Protein AF-A0A934LDP1-F1 (afdb_monomer)

Sequence (160 aa):
MWSWIKRIFLLALCLTLLAAAVLAWRAFSPVALRSDPADFSIKPGSSLRSATRQMVESGVELNVWQFNLLGRLLGKAGAIKAGSYEVGRGITPLALLNKLTAGEVTLTEVVLIEGWSFRQMRAVLNVEPGLMHDSAALSDAEIMASLGAAGRSPEGLFFP

Secondary structure (DSSP, 8-state):
-HHHHHHHHHHHHHHHHHHHHHHHHHHHSPPEESSSSEEEEE-TT--HHHHHHHHHHTTEE--HHHHHHHHHHTT-TT-PPPEEEEE-TT--HHHHHHHHHHT-PPPPP-PPPTT--HHHHHHHHTT-TTS--TTTTS-HHHHHHHTT-TTS-STT-S--

Mean predicted aligned error: 7.74 Å

Solvent-accessible surface area (backbone atoms only — not comparable to full-atom values): 9297 Å² total; per-residue (Å²): 114,69,70,57,54,52,50,53,51,51,51,51,52,50,52,51,52,51,52,51,51,53,53,52,51,55,37,69,35,59,45,54,58,75,45,79,64,31,60,36,62,32,59,80,91,52,47,46,58,53,36,43,46,43,32,39,75,52,33,40,63,64,58,50,67,62,54,39,48,52,28,51,79,68,71,43,42,83,49,57,50,57,44,38,35,71,44,54,82,68,43,20,54,52,58,48,51,47,40,36,45,72,52,68,51,55,83,75,88,79,89,58,61,82,89,61,51,55,68,56,52,50,54,54,58,67,68,42,85,86,53,83,65,82,62,69,87,51,51,72,64,56,49,28,41,74,73,75,42,58,93,54,76,66,66,91,73,69,86,96

pLDDT: mean 89.93, std 4.61, range [61.22, 95.06]

Nearest PDB structures (foldseek):
  4iiw-assembly1_A-5  TM=5.963E-01  e=8.238E-05  Listeria monocytogenes EGD-e
  4iiw-assembly1_B  TM=6.249E-01  e=2.035E-04  Listeria monocytogenes EGD-e
  8yoa-assembly1_A  TM=6.777E-01  e=3.015E-01  Mycobacteroides abscessus

Radius of gyration: 23.22 Å; Cα contacts (8 Å, |Δi|>4): 180; chains: 1; bounding box: 72×27×64 Å

Foldseek 3Di:
DVVVVVVVVVVVVVVVVVVVVVLVCQQQFKWDFPDFWQKFWFDPPDFQLRRVVRSVVSGGRDDSVSLCVVCVVVVLRPQFDTAMDIHGTNQGSNNVSVCRNVVVHDDDDQDDDPPDFPVVSLVSQCVDPRDDVPCVPPDQQRVCVVVVNHPDDPGPVDDD

Structure (mmCIF, N/CA/C/O backbone):
data_AF-A0A934LDP1-F1
#
_entry.id   AF-A0A934LDP1-F1
#
loop_
_atom_site.group_PDB
_atom_site.id
_atom_site.type_symbol
_atom_site.label_atom_id
_atom_site.label_alt_id
_atom_site.label_comp_id
_atom_site.label_asym_id
_atom_site.label_entity_id
_atom_site.label_seq_id
_atom_site.pdbx_PDB_ins_code
_atom_site.Cartn_x
_atom_site.Cartn_y
_atom_site.Cartn_z
_atom_site.occupancy
_atom_site.B_iso_or_equiv
_atom_site.auth_seq_id
_atom_site.auth_comp_id
_atom_site.auth_asym_id
_atom_site.auth_atom_id
_atom_site.pdbx_PDB_model_num
ATOM 1 N N . MET A 1 1 ? 45.090 3.503 -31.015 1.00 61.22 1 MET A N 1
ATOM 2 C CA . MET A 1 1 ? 44.579 3.746 -29.644 1.00 61.22 1 MET A CA 1
ATOM 3 C C . MET A 1 1 ? 43.170 4.357 -29.631 1.00 61.22 1 MET A C 1
ATOM 5 O O . MET A 1 1 ? 42.286 3.790 -29.005 1.00 61.22 1 MET A O 1
ATOM 9 N N . TRP A 1 2 ? 42.897 5.428 -30.391 1.00 70.19 2 TRP A N 1
ATOM 10 C CA . TRP A 1 2 ? 41.574 6.091 -30.437 1.00 70.19 2 TRP A CA 1
ATOM 11 C C . TRP A 1 2 ? 40.411 5.202 -30.937 1.00 70.19 2 TRP A C 1
ATOM 13 O O . TRP A 1 2 ? 39.296 5.270 -30.424 1.00 70.19 2 TRP A O 1
ATOM 23 N N . SER A 1 3 ? 40.649 4.327 -31.920 1.00 80.25 3 SER A N 1
ATOM 24 C CA . SER A 1 3 ? 39.626 3.409 -32.452 1.00 80.25 3 SER A CA 1
ATOM 25 C C . SER A 1 3 ? 39.164 2.355 -31.439 1.00 80.25 3 SER A C 1
ATOM 27 O O . SER A 1 3 ? 38.017 1.923 -31.496 1.00 80.25 3 SER A O 1
ATOM 29 N N . TRP A 1 4 ? 40.021 1.971 -30.491 1.00 81.94 4 TRP A N 1
ATOM 30 C CA . TRP A 1 4 ? 39.686 1.019 -29.429 1.00 81.94 4 TRP A CA 1
ATOM 31 C C . TRP A 1 4 ? 38.832 1.671 -28.343 1.00 81.94 4 TRP A C 1
ATOM 33 O O . TRP A 1 4 ? 37.836 1.088 -27.930 1.00 81.94 4 TRP A O 1
ATOM 43 N N . ILE A 1 5 ? 39.140 2.917 -27.971 1.00 89.56 5 ILE A N 1
ATOM 44 C CA . ILE A 1 5 ? 38.318 3.705 -27.040 1.00 89.56 5 ILE A CA 1
ATOM 45 C C . ILE A 1 5 ? 36.917 3.932 -27.623 1.00 89.56 5 ILE A C 1
ATOM 47 O O . ILE A 1 5 ? 35.929 3.701 -26.934 1.00 89.56 5 ILE A O 1
ATOM 51 N N . LYS A 1 6 ? 36.808 4.285 -28.915 1.00 88.75 6 LYS A N 1
ATOM 52 C CA . LYS A 1 6 ? 35.508 4.402 -29.606 1.00 88.75 6 LYS A CA 1
ATOM 53 C C . LYS A 1 6 ? 34.713 3.093 -29.575 1.00 88.75 6 LYS A C 1
ATOM 55 O O . LYS A 1 6 ? 33.514 3.128 -29.334 1.00 88.75 6 LYS A O 1
ATOM 60 N N . ARG A 1 7 ? 35.365 1.947 -29.805 1.00 90.81 7 ARG A N 1
ATOM 61 C CA . ARG A 1 7 ? 34.716 0.624 -29.764 1.00 90.81 7 ARG A CA 1
ATOM 62 C C . ARG A 1 7 ? 34.239 0.263 -28.358 1.00 90.81 7 ARG A C 1
ATOM 64 O O . ARG A 1 7 ? 33.112 -0.188 -28.223 1.00 90.81 7 ARG A O 1
ATOM 71 N N . ILE A 1 8 ? 35.050 0.507 -27.327 1.00 92.62 8 ILE A N 1
ATOM 72 C CA . ILE A 1 8 ? 34.664 0.278 -25.924 1.00 92.62 8 ILE A CA 1
ATOM 73 C C . ILE A 1 8 ? 33.488 1.181 -25.540 1.00 92.62 8 ILE A C 1
ATOM 75 O O . ILE A 1 8 ? 32.524 0.709 -24.946 1.00 92.62 8 ILE A O 1
ATOM 79 N N . PHE A 1 9 ? 33.527 2.455 -25.931 1.00 93.19 9 PHE A N 1
ATOM 80 C CA . PHE A 1 9 ? 32.438 3.393 -25.675 1.00 93.19 9 PHE A CA 1
ATOM 81 C C . PHE A 1 9 ? 31.139 2.981 -26.385 1.00 93.19 9 PHE A C 1
ATOM 83 O O . PHE A 1 9 ? 30.079 2.967 -25.767 1.00 93.19 9 PHE A O 1
ATOM 90 N N . LEU A 1 10 ? 31.219 2.584 -27.660 1.00 92.88 10 LEU A N 1
ATOM 91 C CA . LEU A 1 10 ? 30.070 2.078 -28.418 1.00 92.88 10 LEU A CA 1
ATOM 92 C C . LEU A 1 10 ? 29.502 0.790 -27.812 1.00 92.88 10 LEU A C 1
ATOM 94 O O . LEU A 1 10 ? 28.286 0.651 -27.729 1.00 92.88 10 LEU A O 1
ATOM 98 N N . LEU A 1 11 ? 30.356 -0.131 -27.356 1.00 93.31 11 LEU A N 1
ATOM 99 C CA . LEU A 1 11 ? 29.921 -1.348 -26.670 1.00 93.31 11 LEU A CA 1
ATOM 100 C C . LEU A 1 11 ? 29.225 -1.028 -25.346 1.00 93.31 11 LEU A C 1
ATOM 102 O O . LEU A 1 11 ? 28.159 -1.578 -25.088 1.00 93.31 11 LEU A O 1
ATOM 106 N N . ALA A 1 12 ? 29.780 -0.115 -24.544 1.00 92.00 12 ALA A N 1
ATOM 107 C CA . ALA A 1 12 ? 29.169 0.325 -23.294 1.00 92.00 12 ALA A CA 1
ATOM 108 C C . ALA A 1 12 ? 27.802 0.983 -23.534 1.00 92.00 12 ALA A C 1
ATOM 110 O O . ALA A 1 12 ? 26.838 0.641 -22.856 1.00 92.00 12 ALA A O 1
ATOM 111 N N . LEU A 1 13 ? 27.695 1.860 -24.538 1.00 93.44 13 LEU A N 1
ATOM 112 C CA . LEU A 1 13 ? 26.433 2.491 -24.928 1.00 93.44 13 LEU A CA 1
ATOM 113 C C . LEU A 1 13 ? 25.403 1.465 -25.423 1.00 93.44 13 LEU A C 1
ATOM 115 O O . LEU A 1 13 ? 24.224 1.549 -25.095 1.00 93.44 13 LEU A O 1
ATOM 119 N N . CYS A 1 14 ? 25.838 0.475 -26.202 1.00 93.44 14 CYS A N 1
ATOM 120 C CA . CYS A 1 14 ? 24.953 -0.585 -26.669 1.00 93.44 14 CYS A CA 1
ATOM 121 C C . CYS A 1 14 ? 24.432 -1.417 -25.486 1.00 93.44 14 CYS A C 1
ATOM 123 O O . CYS A 1 14 ? 23.236 -1.672 -25.393 1.00 93.44 14 CYS A O 1
ATOM 125 N N . LEU A 1 15 ? 25.303 -1.753 -24.526 1.00 92.25 15 LEU A N 1
ATOM 126 C CA . LEU A 1 15 ? 24.940 -2.468 -23.299 1.00 92.25 15 LEU A CA 1
ATOM 127 C C . LEU A 1 15 ? 23.942 -1.692 -22.433 1.00 92.25 15 LEU A C 1
ATOM 129 O O . LEU A 1 15 ? 22.996 -2.290 -21.920 1.00 92.25 15 LEU A O 1
ATOM 133 N N . THR A 1 16 ? 24.115 -0.376 -22.280 1.00 89.88 16 THR A N 1
ATOM 134 C CA . THR A 1 16 ? 23.179 0.449 -21.502 1.00 89.88 16 THR A CA 1
ATOM 135 C C . THR A 1 16 ? 21.819 0.560 -22.181 1.00 89.88 16 THR A C 1
ATOM 137 O O . THR A 1 16 ? 20.801 0.433 -21.502 1.00 89.88 16 THR A O 1
ATOM 140 N N . LEU A 1 17 ? 21.778 0.722 -23.507 1.00 91.62 17 LEU A N 1
ATOM 141 C CA . LEU A 1 17 ? 20.528 0.722 -24.273 1.00 91.62 17 LEU A CA 1
ATOM 142 C C . LEU A 1 17 ? 19.805 -0.626 -24.183 1.00 91.62 17 LEU A C 1
ATOM 144 O O . LEU A 1 17 ? 18.591 -0.660 -23.989 1.00 91.62 17 LEU A O 1
ATOM 148 N N . LEU A 1 18 ? 20.541 -1.736 -24.261 1.00 92.00 18 LEU A N 1
ATOM 149 C CA . LEU A 1 18 ? 19.978 -3.082 -24.159 1.00 92.00 18 LEU A CA 1
ATOM 150 C C . LEU A 1 18 ? 19.420 -3.341 -22.753 1.00 92.00 18 LEU A C 1
ATOM 152 O O . LEU A 1 18 ? 18.306 -3.841 -22.609 1.00 92.00 18 LEU A O 1
ATOM 156 N N . ALA A 1 19 ? 20.141 -2.917 -21.711 1.00 86.69 19 ALA A N 1
ATOM 157 C CA . ALA A 1 19 ? 19.656 -2.973 -20.335 1.00 86.69 19 ALA A CA 1
ATOM 158 C C . ALA A 1 19 ? 18.391 -2.120 -20.135 1.00 86.69 19 ALA A C 1
ATOM 160 O O . ALA A 1 19 ? 17.430 -2.580 -19.514 1.00 86.69 19 ALA A O 1
ATOM 161 N N . ALA A 1 20 ? 18.354 -0.908 -20.698 1.00 85.38 20 ALA A N 1
ATOM 162 C CA . ALA A 1 20 ? 17.180 -0.041 -20.649 1.00 85.38 20 ALA A CA 1
ATOM 163 C C . ALA A 1 20 ? 15.974 -0.666 -21.369 1.00 85.38 20 ALA A C 1
ATOM 165 O O . ALA A 1 20 ? 14.867 -0.644 -20.832 1.00 85.38 20 ALA A O 1
ATOM 166 N N . ALA A 1 21 ? 16.184 -1.288 -22.533 1.00 86.31 21 ALA A N 1
ATOM 167 C CA . ALA A 1 21 ? 15.136 -1.982 -23.277 1.00 86.31 21 ALA A CA 1
ATOM 168 C C . ALA A 1 21 ? 14.559 -3.172 -22.492 1.00 86.31 21 ALA A C 1
ATOM 170 O O . ALA A 1 21 ? 13.341 -3.334 -22.428 1.00 86.31 21 ALA A O 1
ATOM 171 N N . VAL A 1 22 ? 15.408 -3.965 -21.829 1.00 85.62 22 VAL A N 1
ATOM 172 C CA . VAL A 1 22 ? 14.965 -5.079 -20.970 1.00 85.62 22 VAL A CA 1
ATOM 173 C C . VAL A 1 22 ? 14.153 -4.576 -19.774 1.00 85.62 22 VAL A C 1
ATOM 175 O O . VAL A 1 22 ? 13.124 -5.164 -19.437 1.00 85.62 22 VAL A O 1
ATOM 178 N N . LEU A 1 23 ? 14.582 -3.483 -19.136 1.00 83.62 23 LEU A N 1
ATOM 179 C CA . LEU A 1 23 ? 13.842 -2.872 -18.028 1.00 83.62 23 LEU A CA 1
ATOM 180 C C . LEU A 1 23 ? 12.485 -2.324 -18.480 1.00 83.62 23 LEU A C 1
ATOM 182 O O . LEU A 1 23 ? 11.487 -2.546 -17.796 1.00 83.62 23 LEU A O 1
ATOM 186 N N . ALA A 1 24 ? 12.437 -1.662 -19.638 1.00 83.00 24 ALA A N 1
ATOM 187 C CA . ALA A 1 24 ? 11.191 -1.186 -20.224 1.00 83.00 24 ALA A CA 1
ATOM 188 C C . ALA A 1 24 ? 10.250 -2.359 -20.526 1.00 83.00 24 ALA A C 1
ATOM 190 O O . ALA A 1 24 ? 9.107 -2.355 -20.080 1.00 83.00 24 ALA A O 1
ATOM 191 N N . TRP A 1 25 ? 10.745 -3.414 -21.180 1.00 84.81 25 TRP A N 1
ATOM 192 C CA . TRP A 1 25 ? 9.958 -4.614 -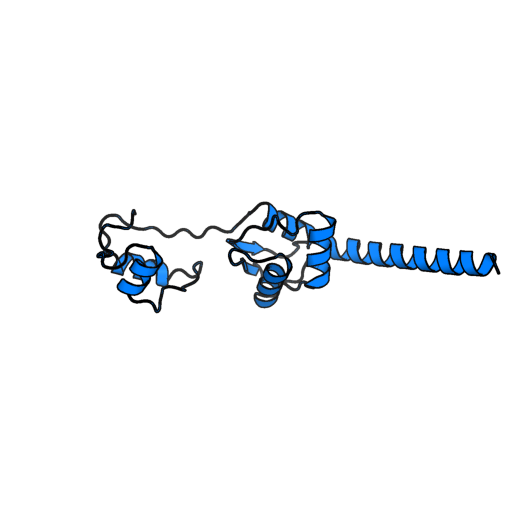21.469 1.00 84.81 25 TRP A CA 1
ATOM 193 C C . TRP A 1 25 ? 9.369 -5.242 -20.201 1.00 84.81 25 TRP A C 1
ATOM 195 O O . TRP A 1 25 ? 8.184 -5.565 -20.156 1.00 84.81 25 TRP A O 1
ATOM 205 N N . ARG A 1 26 ? 10.167 -5.356 -19.132 1.00 83.00 26 ARG A N 1
ATOM 206 C CA . ARG A 1 26 ? 9.710 -5.847 -17.821 1.00 83.00 26 ARG A CA 1
ATOM 207 C C . ARG A 1 26 ? 8.625 -4.962 -17.209 1.00 83.00 26 ARG A C 1
ATOM 209 O O . ARG A 1 26 ? 7.705 -5.497 -16.608 1.00 83.00 26 ARG A O 1
ATOM 216 N N . ALA A 1 27 ? 8.707 -3.641 -17.368 1.00 80.81 27 ALA A N 1
ATOM 217 C CA . ALA A 1 27 ? 7.725 -2.704 -16.819 1.00 80.81 27 ALA A CA 1
ATOM 218 C C . ALA A 1 27 ? 6.346 -2.777 -17.503 1.00 80.81 27 ALA A C 1
ATOM 220 O O . ALA A 1 27 ? 5.345 -2.420 -16.879 1.00 80.81 27 ALA A O 1
ATOM 221 N N . PHE A 1 28 ? 6.297 -3.250 -18.752 1.00 84.88 28 PHE A N 1
ATOM 222 C CA . PHE A 1 28 ? 5.063 -3.486 -19.514 1.00 84.88 28 PHE A CA 1
ATOM 223 C C . PHE A 1 28 ? 4.640 -4.961 -19.558 1.00 84.88 28 PHE A C 1
ATOM 225 O O . PHE A 1 28 ? 3.544 -5.266 -20.018 1.00 84.88 28 PHE A O 1
ATOM 232 N N . SER A 1 29 ? 5.480 -5.877 -19.074 1.00 85.62 29 SER A N 1
ATOM 233 C CA . SER A 1 29 ? 5.132 -7.294 -18.976 1.00 85.62 29 SER A CA 1
ATOM 234 C C . SER A 1 29 ? 4.173 -7.524 -17.802 1.00 85.62 29 SER A C 1
ATOM 236 O O . SER A 1 29 ? 4.368 -6.914 -16.747 1.00 85.62 29 SER A O 1
ATOM 238 N N . PRO A 1 30 ? 3.164 -8.400 -17.943 1.00 87.75 30 PRO A N 1
ATOM 239 C CA . PRO A 1 30 ? 2.270 -8.750 -16.846 1.00 87.75 30 PRO A CA 1
ATOM 240 C C . PRO A 1 30 ? 3.027 -9.277 -15.626 1.00 87.75 30 PRO A C 1
ATOM 242 O O . PRO A 1 30 ? 3.962 -10.071 -15.754 1.00 87.75 30 PRO A O 1
ATOM 245 N N . VAL A 1 31 ? 2.601 -8.845 -14.442 1.00 88.38 31 VAL A N 1
ATOM 246 C CA . VAL A 1 31 ? 3.073 -9.383 -13.166 1.00 88.38 31 VAL A CA 1
ATOM 247 C C . VAL A 1 31 ? 2.420 -10.744 -12.944 1.00 88.38 31 VAL A C 1
ATOM 249 O O . VAL A 1 31 ? 1.214 -10.898 -13.144 1.00 88.38 31 VAL A O 1
ATOM 252 N N . ALA A 1 32 ? 3.210 -11.732 -12.530 1.00 88.19 32 ALA A N 1
ATOM 253 C CA . ALA A 1 32 ? 2.669 -13.013 -12.101 1.00 88.19 32 ALA A CA 1
ATOM 254 C C . ALA A 1 32 ? 2.061 -12.870 -10.698 1.00 88.19 32 ALA A C 1
ATOM 256 O O . ALA A 1 32 ? 2.650 -12.257 -9.806 1.00 88.19 32 ALA A O 1
ATOM 257 N N . LEU A 1 33 ? 0.862 -13.414 -10.518 1.00 90.19 33 LEU A N 1
ATOM 258 C CA . LEU A 1 33 ? 0.123 -13.375 -9.261 1.00 90.19 33 LEU A CA 1
ATOM 259 C C . LEU A 1 33 ? -0.125 -14.805 -8.790 1.00 90.19 33 LEU A C 1
ATOM 261 O O . LEU A 1 33 ? -0.489 -15.665 -9.597 1.00 90.19 33 LEU A O 1
ATOM 265 N N . ARG A 1 34 ? 0.060 -15.057 -7.490 1.00 87.19 34 ARG A N 1
ATOM 266 C CA . ARG A 1 34 ? -0.227 -16.369 -6.888 1.00 87.19 34 ARG A CA 1
ATOM 267 C C . ARG A 1 34 ? -1.724 -16.656 -6.785 1.00 87.19 34 ARG A C 1
ATOM 269 O O . ARG A 1 34 ? -2.119 -17.809 -6.926 1.00 87.19 34 ARG A O 1
ATOM 276 N N . SER A 1 35 ? -2.538 -15.627 -6.571 1.00 84.31 35 SER A N 1
ATOM 277 C CA . SER A 1 35 ? -4.001 -15.689 -6.559 1.00 84.31 35 SER A CA 1
ATOM 278 C C . SER A 1 35 ? -4.585 -14.688 -7.558 1.00 84.31 35 SER A C 1
ATOM 280 O O . SER A 1 35 ? -3.905 -13.750 -7.973 1.00 84.31 35 SER A O 1
ATOM 282 N N . ASP A 1 36 ? -5.821 -14.926 -7.996 1.00 85.00 36 ASP A N 1
ATOM 283 C CA . ASP A 1 36 ? -6.566 -14.010 -8.862 1.00 85.00 36 ASP A CA 1
ATOM 284 C C . ASP A 1 36 ? -7.996 -13.854 -8.314 1.00 85.00 36 ASP A C 1
ATOM 286 O O . ASP A 1 36 ? -8.759 -14.823 -8.381 1.00 85.00 36 ASP A O 1
ATOM 290 N N . PRO A 1 37 ? -8.349 -12.692 -7.742 1.00 85.88 37 PRO A N 1
ATOM 291 C CA . PRO A 1 37 ? -7.486 -11.526 -7.552 1.00 85.88 37 PRO A CA 1
ATOM 292 C C . PRO A 1 37 ? -6.412 -11.731 -6.457 1.00 85.88 37 PRO A C 1
ATOM 294 O O . PRO A 1 37 ? -6.473 -12.653 -5.638 1.00 85.88 37 PRO A O 1
ATOM 297 N N . ALA A 1 38 ? -5.367 -10.903 -6.484 1.00 88.44 38 ALA A N 1
ATOM 298 C CA . ALA A 1 38 ? -4.343 -10.838 -5.444 1.00 88.44 38 ALA A CA 1
ATOM 299 C C . ALA A 1 38 ? -4.595 -9.650 -4.516 1.00 88.44 38 ALA A C 1
ATOM 301 O O . ALA A 1 38 ? -4.534 -8.495 -4.952 1.00 88.44 38 ALA A O 1
ATOM 302 N N . ASP A 1 39 ? -4.798 -9.957 -3.238 1.00 90.44 39 ASP A N 1
ATOM 303 C CA . ASP A 1 39 ? -5.060 -8.977 -2.190 1.00 90.44 39 ASP A CA 1
ATOM 304 C C . ASP A 1 39 ? -3.802 -8.700 -1.383 1.00 90.44 39 ASP A C 1
ATOM 306 O O . ASP A 1 39 ? -3.093 -9.612 -0.946 1.00 90.44 39 ASP A O 1
ATOM 310 N N . PHE A 1 40 ? -3.520 -7.422 -1.158 1.00 90.81 40 PHE A N 1
ATOM 311 C CA . PHE A 1 40 ? -2.393 -7.014 -0.335 1.00 90.81 40 PHE A CA 1
ATOM 312 C C . PHE A 1 40 ? -2.651 -5.686 0.368 1.00 90.81 40 PHE A C 1
ATOM 314 O O . PHE A 1 40 ? -3.376 -4.822 -0.120 1.00 90.81 40 PHE A O 1
ATOM 321 N N . SER A 1 41 ? -2.008 -5.499 1.519 1.00 90.94 41 SER A N 1
ATOM 322 C CA . SER A 1 41 ? -2.105 -4.269 2.305 1.00 90.94 41 SER A CA 1
ATOM 323 C C . SER A 1 41 ? -0.748 -3.584 2.414 1.00 90.94 41 SER A C 1
ATOM 325 O O . SER A 1 41 ? 0.283 -4.238 2.590 1.00 90.94 41 SER A O 1
ATOM 327 N N . ILE A 1 42 ? -0.748 -2.255 2.290 1.00 92.50 42 ILE A N 1
ATOM 328 C CA . ILE A 1 42 ? 0.432 -1.407 2.452 1.00 92.50 42 ILE A CA 1
ATOM 329 C C . ILE A 1 42 ? 0.299 -0.608 3.744 1.00 92.50 42 ILE A C 1
ATOM 331 O O . ILE A 1 42 ? -0.570 0.258 3.867 1.00 92.50 42 ILE A O 1
ATOM 335 N N . LYS A 1 43 ? 1.227 -0.837 4.680 1.00 90.88 43 LYS A N 1
ATOM 336 C CA . LYS A 1 43 ? 1.258 -0.136 5.972 1.00 90.88 43 LYS A CA 1
ATOM 337 C C . LYS A 1 43 ? 1.523 1.372 5.820 1.00 90.88 43 LYS A C 1
ATOM 339 O O . LYS A 1 43 ? 2.370 1.749 4.996 1.00 90.88 43 LYS A O 1
ATOM 344 N N . PRO A 1 44 ? 0.913 2.235 6.659 1.00 89.56 44 PRO A N 1
ATOM 345 C CA . PRO A 1 44 ? 1.244 3.658 6.736 1.00 89.56 44 PRO A CA 1
ATOM 346 C C . PRO A 1 44 ? 2.745 3.908 6.922 1.00 89.56 44 PRO A C 1
ATOM 348 O O . PRO A 1 44 ? 3.430 3.177 7.634 1.00 89.56 44 PRO A O 1
ATOM 351 N N . GLY A 1 45 ? 3.277 4.926 6.240 1.00 90.25 45 GLY A N 1
ATOM 352 C CA . GLY A 1 45 ? 4.708 5.260 6.283 1.00 90.25 45 GLY A CA 1
ATOM 353 C C . GLY A 1 45 ? 5.629 4.296 5.520 1.00 90.25 45 GLY A C 1
ATOM 354 O O . GLY A 1 45 ? 6.849 4.472 5.534 1.00 90.25 45 GLY A O 1
ATOM 355 N N . SER A 1 46 ? 5.088 3.289 4.824 1.00 91.19 46 SER A N 1
ATOM 356 C CA . SER A 1 46 ? 5.895 2.383 4.003 1.00 91.19 46 SER A CA 1
ATOM 357 C C . SER A 1 46 ? 6.561 3.116 2.837 1.00 91.19 46 SER A C 1
ATOM 359 O O . SER A 1 46 ? 5.900 3.698 1.983 1.00 91.19 46 SER A O 1
ATOM 361 N N . SER A 1 47 ? 7.888 3.011 2.735 1.00 93.56 47 SER A N 1
ATOM 362 C CA . SER A 1 47 ? 8.599 3.382 1.503 1.00 93.56 47 SER A CA 1
ATOM 363 C C . SER A 1 47 ? 8.215 2.450 0.348 1.00 93.56 47 SER A C 1
ATOM 365 O O . SER A 1 47 ? 7.864 1.295 0.590 1.00 93.56 47 SER A O 1
ATOM 367 N N . LEU A 1 48 ? 8.400 2.878 -0.910 1.00 93.31 48 LEU A N 1
ATOM 368 C CA . LEU A 1 48 ? 8.188 2.022 -2.091 1.00 93.31 48 LEU A CA 1
ATOM 369 C C . LEU A 1 48 ? 8.865 0.647 -1.957 1.00 93.31 48 LEU A C 1
ATOM 371 O O . LEU A 1 48 ? 8.282 -0.375 -2.301 1.00 93.31 48 LEU A O 1
ATOM 375 N N . ARG A 1 49 ? 10.085 0.595 -1.406 1.00 94.00 49 ARG A N 1
ATOM 376 C CA . ARG A 1 49 ? 10.807 -0.668 -1.181 1.00 94.00 49 ARG A CA 1
ATOM 377 C C . ARG A 1 49 ? 10.115 -1.565 -0.146 1.00 94.00 49 ARG A C 1
ATOM 379 O O . ARG A 1 49 ? 10.109 -2.778 -0.322 1.00 94.00 49 ARG A O 1
ATOM 386 N N . SER A 1 50 ? 9.587 -0.985 0.934 1.00 93.81 50 SER A N 1
ATOM 387 C CA . SER A 1 50 ? 8.839 -1.722 1.963 1.00 93.81 50 SER A CA 1
ATOM 388 C C . SER A 1 50 ? 7.497 -2.211 1.419 1.00 93.81 50 SER A C 1
ATOM 390 O O . SER A 1 50 ? 7.190 -3.392 1.537 1.00 93.81 50 SER A O 1
ATOM 392 N N . ALA A 1 51 ? 6.762 -1.332 0.733 1.00 94.31 51 ALA A N 1
ATOM 393 C CA . ALA A 1 51 ? 5.495 -1.654 0.087 1.00 94.31 51 ALA A CA 1
ATOM 394 C C . ALA A 1 51 ? 5.648 -2.808 -0.917 1.00 94.31 51 ALA A C 1
ATOM 396 O O . ALA A 1 51 ? 4.916 -3.785 -0.845 1.00 94.31 51 ALA A O 1
ATOM 397 N N . THR A 1 52 ? 6.678 -2.770 -1.772 1.00 94.62 52 THR A N 1
ATOM 398 C CA . THR A 1 52 ? 6.929 -3.865 -2.731 1.00 94.62 52 THR A CA 1
ATOM 399 C C . THR A 1 52 ? 7.186 -5.196 -2.028 1.00 94.62 52 THR A C 1
ATOM 401 O O . THR A 1 52 ? 6.813 -6.245 -2.534 1.00 94.62 52 THR A O 1
ATOM 404 N N . ARG A 1 53 ? 7.840 -5.178 -0.862 1.00 95.06 53 ARG A N 1
ATOM 405 C CA . ARG A 1 53 ? 8.096 -6.400 -0.096 1.00 95.06 53 ARG A CA 1
ATOM 406 C C . ARG A 1 53 ? 6.807 -6.986 0.471 1.00 95.06 53 ARG A C 1
ATOM 408 O O . ARG A 1 53 ? 6.599 -8.180 0.323 1.00 95.06 53 ARG A O 1
ATOM 415 N N . GLN A 1 54 ? 5.940 -6.137 1.022 1.00 93.81 54 GLN A N 1
ATOM 416 C CA . GLN A 1 54 ? 4.612 -6.534 1.507 1.00 93.81 54 GLN A CA 1
ATOM 417 C C . GLN A 1 54 ? 3.776 -7.157 0.374 1.00 93.81 54 GLN A C 1
ATOM 419 O O . GLN A 1 54 ? 3.118 -8.174 0.573 1.00 93.81 54 GLN A O 1
ATOM 424 N N . MET A 1 55 ? 3.875 -6.612 -0.843 1.00 93.88 55 MET A N 1
ATOM 425 C CA . MET A 1 55 ? 3.232 -7.167 -2.043 1.00 93.88 55 MET A CA 1
ATOM 426 C C . MET A 1 55 ? 3.801 -8.542 -2.439 1.00 93.88 55 MET A C 1
ATOM 428 O O . MET A 1 55 ? 3.063 -9.462 -2.769 1.00 93.88 55 MET A 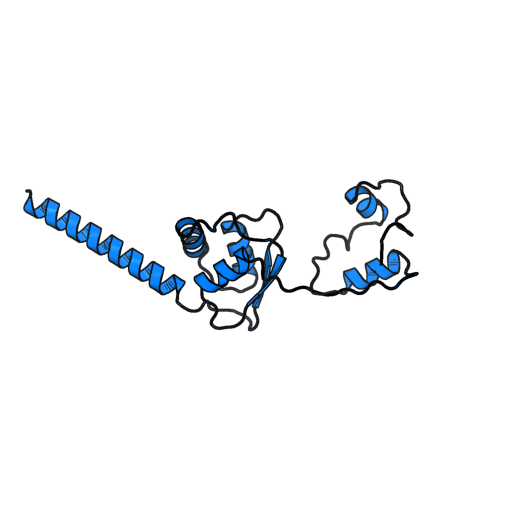O 1
ATOM 432 N N . VAL A 1 56 ? 5.124 -8.715 -2.385 1.00 93.81 56 VAL A N 1
ATOM 433 C CA . VAL A 1 56 ? 5.764 -10.010 -2.686 1.00 93.81 56 VAL A CA 1
ATOM 434 C C . VAL A 1 56 ? 5.395 -11.073 -1.653 1.00 93.81 56 VAL A C 1
ATOM 436 O O . VAL A 1 56 ? 5.138 -12.220 -2.015 1.00 93.81 56 VAL A O 1
ATOM 439 N N . GLU A 1 57 ? 5.331 -10.695 -0.377 1.00 91.88 57 GLU A N 1
ATOM 440 C CA . GLU A 1 57 ? 4.916 -11.574 0.723 1.00 91.88 57 GLU A CA 1
ATOM 441 C C . GLU A 1 57 ? 3.452 -12.026 0.588 1.00 91.88 57 GLU A C 1
ATOM 443 O O . GLU A 1 57 ? 3.139 -13.167 0.917 1.00 91.88 57 GLU A O 1
ATOM 448 N N . SER A 1 58 ? 2.586 -11.183 0.020 1.00 89.06 58 SER A N 1
ATOM 449 C CA . SER A 1 58 ? 1.175 -11.486 -0.282 1.00 89.06 58 SER A CA 1
ATOM 450 C C . SER A 1 58 ? 0.957 -12.196 -1.625 1.00 89.06 58 SER A C 1
ATOM 452 O O . SER A 1 58 ? -0.165 -12.559 -1.958 1.00 89.06 58 SER A O 1
ATOM 454 N N . GLY A 1 59 ? 2.023 -12.476 -2.385 1.00 87.62 59 GLY A N 1
ATOM 455 C CA . GLY A 1 59 ? 1.947 -13.294 -3.600 1.00 87.62 59 GLY A CA 1
ATOM 456 C C . GLY A 1 59 ? 1.918 -12.524 -4.920 1.00 87.62 59 GLY A C 1
ATOM 457 O O . GLY A 1 59 ? 1.646 -13.124 -5.960 1.00 87.62 59 GLY A O 1
ATOM 458 N N . VAL A 1 60 ? 2.246 -11.231 -4.908 1.00 92.19 60 VAL A N 1
ATOM 459 C CA . VAL A 1 60 ? 2.507 -10.439 -6.116 1.00 92.19 60 VAL A CA 1
ATOM 460 C C . VAL A 1 60 ? 3.976 -10.615 -6.518 1.00 92.19 60 VAL A C 1
ATOM 462 O O . VAL A 1 60 ? 4.880 -10.077 -5.877 1.00 92.19 60 VAL A O 1
ATOM 465 N N . GLU A 1 61 ? 4.259 -11.367 -7.582 1.00 90.25 61 GLU A N 1
ATOM 466 C CA . GLU A 1 61 ? 5.629 -11.747 -7.951 1.00 90.25 61 GLU A CA 1
ATOM 467 C C . GLU A 1 61 ? 6.389 -10.606 -8.644 1.00 90.25 61 GLU A C 1
ATOM 469 O O . GLU A 1 61 ? 6.536 -10.541 -9.866 1.00 90.25 61 GLU A O 1
ATOM 474 N N . LEU A 1 62 ? 6.908 -9.683 -7.834 1.00 89.56 62 LEU A N 1
ATOM 475 C CA . LEU A 1 62 ? 7.694 -8.536 -8.277 1.00 89.56 62 LEU A CA 1
ATOM 476 C C . LEU A 1 62 ? 9.148 -8.625 -7.834 1.00 89.56 62 LEU A C 1
ATOM 478 O O . LEU A 1 62 ? 9.482 -9.010 -6.714 1.00 89.56 62 LEU A O 1
ATOM 482 N N . ASN A 1 63 ? 10.040 -8.132 -8.688 1.00 90.50 63 ASN A N 1
ATOM 483 C CA . ASN A 1 63 ? 11.400 -7.852 -8.266 1.00 90.50 63 ASN A CA 1
ATOM 484 C C . ASN A 1 63 ? 11.450 -6.497 -7.539 1.00 90.50 63 ASN A C 1
ATOM 486 O O . ASN A 1 63 ? 11.278 -5.441 -8.153 1.00 90.50 63 ASN A O 1
ATOM 490 N N . VAL A 1 64 ? 11.747 -6.533 -6.236 1.00 91.69 64 VAL A N 1
ATOM 491 C CA . VAL A 1 64 ? 11.796 -5.351 -5.356 1.00 91.69 64 VAL A CA 1
ATOM 492 C C . VAL A 1 64 ? 12.712 -4.249 -5.896 1.00 91.69 64 VAL A C 1
ATOM 494 O O . VAL A 1 64 ? 12.365 -3.070 -5.832 1.00 91.69 64 VAL A O 1
ATOM 497 N N . TRP A 1 65 ? 13.874 -4.610 -6.445 1.00 91.38 65 TRP A N 1
ATOM 498 C CA . TRP A 1 65 ? 14.823 -3.641 -6.994 1.00 91.38 65 TRP A CA 1
ATOM 499 C C . TRP A 1 65 ? 14.317 -3.005 -8.288 1.00 91.38 65 TRP A C 1
ATOM 501 O O . TRP A 1 65 ? 14.393 -1.785 -8.429 1.00 91.38 65 TRP A O 1
ATOM 511 N N . GLN A 1 66 ? 13.768 -3.804 -9.208 1.00 90.38 66 GLN A N 1
ATOM 512 C CA . GLN A 1 66 ? 13.254 -3.308 -10.490 1.00 90.38 66 GLN A CA 1
ATOM 513 C C . GLN A 1 66 ? 12.057 -2.373 -10.289 1.00 90.38 66 GLN A C 1
ATOM 515 O O . GLN A 1 66 ? 12.020 -1.289 -10.868 1.00 90.38 66 GLN A O 1
ATOM 520 N N . PHE A 1 67 ? 11.115 -2.750 -9.423 1.00 93.44 67 PHE A N 1
ATOM 521 C CA . PHE A 1 67 ? 9.937 -1.934 -9.137 1.00 93.44 67 PHE A CA 1
ATOM 522 C C . PHE A 1 67 ? 10.303 -0.641 -8.393 1.00 93.44 67 PHE A C 1
ATOM 524 O O . PHE A 1 67 ? 9.799 0.436 -8.714 1.00 93.44 67 PHE A O 1
ATOM 531 N N . ASN A 1 68 ? 11.256 -0.710 -7.453 1.00 93.69 68 ASN A N 1
ATOM 532 C CA . ASN A 1 68 ? 11.766 0.484 -6.784 1.00 93.69 68 ASN A CA 1
ATOM 533 C C . ASN A 1 68 ? 12.455 1.451 -7.757 1.00 93.69 68 ASN A C 1
ATOM 535 O O . ASN A 1 68 ? 12.225 2.659 -7.681 1.00 93.69 68 ASN A O 1
ATOM 539 N N . LEU A 1 69 ? 13.273 0.923 -8.673 1.00 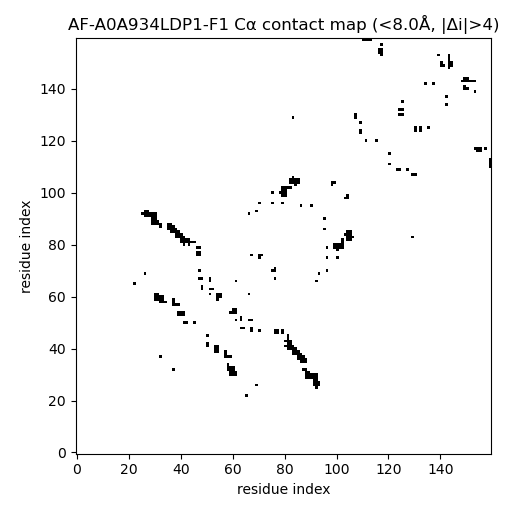92.25 69 LEU A N 1
ATOM 540 C CA . LEU A 1 69 ? 13.928 1.713 -9.711 1.00 92.25 69 LEU A CA 1
ATOM 541 C C . LEU A 1 69 ? 12.896 2.378 -10.626 1.00 92.25 69 LEU A C 1
ATOM 543 O O . LEU A 1 69 ? 12.988 3.581 -10.847 1.00 92.25 69 LEU A O 1
ATOM 547 N N . LEU A 1 70 ? 11.884 1.636 -11.084 1.00 92.25 70 LEU A N 1
ATOM 548 C CA . LEU A 1 70 ? 10.795 2.166 -11.908 1.00 92.25 70 LEU A 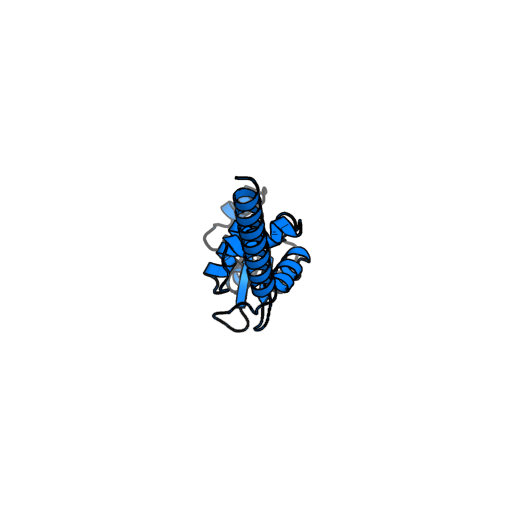CA 1
ATOM 549 C C . LEU A 1 70 ? 10.101 3.355 -11.230 1.00 92.25 70 LEU A C 1
ATOM 551 O O . LEU A 1 70 ? 9.978 4.425 -11.823 1.00 92.25 70 LEU A O 1
ATOM 555 N N . GLY A 1 71 ? 9.710 3.202 -9.962 1.00 93.25 71 GLY A N 1
ATOM 556 C CA . GLY A 1 71 ? 9.076 4.287 -9.216 1.00 93.25 71 GLY A CA 1
ATOM 557 C C . GLY A 1 71 ? 9.991 5.491 -8.995 1.00 93.25 71 GLY A C 1
ATOM 558 O O . GLY A 1 71 ? 9.508 6.621 -8.970 1.00 93.25 71 GLY A O 1
ATOM 559 N N . ARG A 1 72 ? 11.308 5.288 -8.871 1.00 93.19 72 ARG A N 1
ATOM 560 C CA . ARG A 1 72 ? 12.281 6.387 -8.778 1.00 93.19 72 ARG A CA 1
ATOM 561 C C . ARG A 1 72 ? 12.463 7.120 -10.104 1.00 93.19 72 ARG A C 1
ATOM 563 O O . ARG A 1 72 ? 12.432 8.344 -10.101 1.00 93.19 72 ARG A O 1
ATOM 570 N N . LEU A 1 73 ? 12.599 6.392 -11.214 1.00 92.19 73 LEU A N 1
ATOM 571 C CA . LEU A 1 73 ? 12.722 6.974 -12.556 1.00 92.19 73 LEU A CA 1
ATOM 572 C C . LEU A 1 73 ? 11.487 7.799 -12.935 1.00 92.19 73 LEU A C 1
ATOM 574 O O . LEU A 1 73 ? 11.616 8.843 -13.561 1.00 92.19 73 LEU A O 1
ATOM 578 N N . LEU A 1 74 ? 10.300 7.356 -12.513 1.00 91.94 74 LEU A N 1
ATOM 579 C CA . LEU A 1 74 ? 9.035 8.052 -12.759 1.00 91.94 74 LEU A CA 1
ATOM 580 C C . LEU A 1 74 ? 8.708 9.136 -11.718 1.00 91.94 74 LEU A C 1
ATOM 582 O O . LEU A 1 74 ? 7.641 9.736 -11.791 1.00 91.94 74 LEU A O 1
ATOM 586 N N . GLY A 1 75 ? 9.567 9.360 -10.717 1.00 93.00 75 GLY A N 1
ATOM 587 C CA . GLY A 1 75 ? 9.314 10.334 -9.646 1.00 93.00 75 GLY A CA 1
ATOM 588 C C . GLY A 1 75 ? 8.154 9.971 -8.705 1.00 93.00 75 GLY A C 1
ATOM 589 O O . GLY A 1 75 ? 7.702 10.803 -7.927 1.00 93.00 75 GLY A O 1
ATOM 590 N N . LYS A 1 76 ? 7.671 8.725 -8.741 1.00 92.75 76 LYS A N 1
ATOM 591 C CA . LYS A 1 76 ? 6.506 8.233 -7.984 1.00 92.75 76 LYS A CA 1
ATOM 592 C C . LYS A 1 76 ? 6.856 7.515 -6.680 1.00 92.75 76 LYS A C 1
ATOM 594 O O . LYS A 1 76 ? 5.964 7.153 -5.918 1.00 92.75 76 LYS A O 1
ATOM 599 N N . ALA A 1 77 ? 8.141 7.324 -6.383 1.00 89.19 77 ALA A N 1
ATOM 600 C CA . ALA A 1 77 ? 8.593 6.535 -5.234 1.00 89.19 77 ALA A CA 1
ATOM 601 C C . ALA A 1 77 ? 8.103 7.031 -3.859 1.00 89.19 77 ALA A C 1
ATOM 603 O O . ALA A 1 77 ? 8.001 6.224 -2.938 1.00 89.19 77 ALA A O 1
ATOM 604 N N . GLY A 1 78 ? 7.817 8.329 -3.718 1.00 89.69 78 GLY A N 1
ATOM 605 C CA . GLY A 1 78 ? 7.279 8.927 -2.489 1.00 89.69 78 GLY A CA 1
ATOM 606 C C . GLY A 1 78 ? 5.769 9.182 -2.506 1.00 89.69 78 GLY A C 1
ATOM 607 O O . GLY A 1 78 ? 5.234 9.653 -1.512 1.00 89.69 78 GLY A O 1
ATOM 608 N N . ALA A 1 79 ? 5.081 8.902 -3.616 1.00 92.31 79 ALA A N 1
ATOM 609 C CA . ALA A 1 79 ? 3.668 9.246 -3.805 1.00 92.31 79 ALA A CA 1
ATOM 610 C C . ALA A 1 79 ? 2.703 8.082 -3.509 1.00 92.31 79 ALA A C 1
ATOM 612 O O . ALA A 1 79 ? 1.497 8.216 -3.698 1.00 92.31 79 ALA A O 1
ATOM 613 N N . ILE A 1 80 ? 3.228 6.940 -3.066 1.00 93.31 80 ILE A N 1
ATOM 614 C CA . ILE A 1 80 ? 2.447 5.730 -2.798 1.00 93.31 80 ILE A CA 1
ATOM 615 C C . ILE A 1 80 ? 1.565 5.944 -1.578 1.00 93.31 80 ILE A C 1
ATOM 617 O O . ILE A 1 80 ? 2.012 6.478 -0.561 1.00 93.31 80 ILE A O 1
ATOM 621 N N . LYS A 1 81 ? 0.315 5.504 -1.684 1.00 92.88 81 LYS A N 1
ATOM 622 C CA . LYS A 1 81 ? -0.660 5.584 -0.604 1.00 92.88 81 LYS A CA 1
ATOM 623 C C . LYS A 1 81 ? -0.728 4.260 0.150 1.00 92.88 81 LYS A C 1
ATOM 625 O O . LYS A 1 81 ? -0.653 3.185 -0.445 1.00 92.88 81 LYS A O 1
ATOM 630 N N . ALA A 1 82 ? -0.852 4.357 1.468 1.00 91.88 82 ALA A N 1
ATOM 631 C CA . ALA A 1 82 ? -1.173 3.215 2.312 1.00 91.88 82 ALA A CA 1
ATOM 632 C C . ALA A 1 82 ? -2.634 2.796 2.102 1.00 91.88 82 ALA A C 1
ATOM 634 O O . ALA A 1 82 ? -3.459 3.628 1.727 1.00 91.88 82 ALA A O 1
ATOM 635 N N . GLY A 1 83 ? -2.932 1.523 2.348 1.00 89.75 83 GLY A N 1
ATOM 636 C CA . GLY A 1 83 ? -4.271 0.963 2.183 1.00 89.75 83 GLY A CA 1
ATOM 637 C C . GLY A 1 83 ? -4.258 -0.478 1.687 1.00 89.75 83 GLY A C 1
ATOM 638 O O . GLY A 1 83 ? -3.196 -1.036 1.394 1.00 89.75 83 GLY A O 1
ATOM 639 N N . SER A 1 84 ? -5.453 -1.054 1.604 1.00 89.62 84 SER A N 1
ATOM 640 C CA . SER A 1 84 ? -5.701 -2.373 1.022 1.00 89.62 84 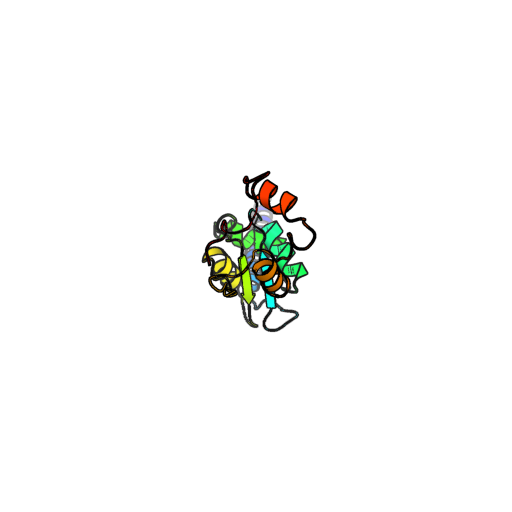SER A CA 1
ATOM 641 C C . SER A 1 84 ? -5.926 -2.234 -0.479 1.00 89.62 84 SER A C 1
ATOM 643 O O . SER A 1 84 ? -6.606 -1.314 -0.926 1.00 89.62 84 SER A O 1
ATOM 645 N N . TYR A 1 85 ? -5.338 -3.127 -1.263 1.00 91.81 85 TYR A N 1
ATOM 646 C CA . TYR A 1 85 ? -5.437 -3.128 -2.714 1.00 91.81 85 TYR A CA 1
ATOM 647 C C . TYR A 1 85 ? -5.737 -4.534 -3.208 1.00 91.81 85 TYR A C 1
ATOM 649 O O . TYR A 1 85 ? -5.148 -5.504 -2.738 1.00 91.81 85 TYR A O 1
ATOM 657 N N . GLU A 1 86 ? -6.587 -4.592 -4.221 1.00 91.06 86 GLU A N 1
ATOM 658 C CA . GLU A 1 86 ? -6.879 -5.791 -4.992 1.00 91.06 86 GLU A CA 1
ATOM 659 C C . GLU A 1 86 ? -6.343 -5.611 -6.417 1.00 91.06 86 GLU A C 1
ATOM 661 O O . GLU A 1 86 ? -6.561 -4.567 -7.053 1.00 91.06 86 GLU A O 1
ATOM 666 N N . VAL A 1 87 ? -5.611 -6.602 -6.930 1.00 91.88 87 VAL A N 1
ATOM 667 C CA . VAL A 1 87 ? -5.111 -6.590 -8.312 1.00 91.88 87 VAL A CA 1
ATOM 668 C C . VAL A 1 87 ? -5.393 -7.903 -9.026 1.00 91.88 87 VAL A C 1
ATOM 670 O O . VAL A 1 87 ? -5.077 -8.978 -8.529 1.00 91.88 87 VAL A O 1
ATOM 673 N N . GLY A 1 88 ? -5.965 -7.806 -10.223 1.00 90.38 88 GLY A N 1
ATOM 674 C CA . GLY A 1 88 ? -6.233 -8.961 -11.076 1.00 90.38 88 GLY A CA 1
ATOM 675 C C . GLY A 1 88 ? -5.070 -9.315 -12.003 1.00 90.38 88 GLY A C 1
ATOM 676 O O . GLY A 1 88 ? -4.122 -8.539 -12.198 1.00 90.38 88 GLY A O 1
ATOM 677 N N . ARG A 1 89 ? -5.167 -10.492 -12.631 1.00 88.38 89 ARG A N 1
ATOM 678 C CA . ARG A 1 89 ? -4.225 -10.931 -13.673 1.00 88.38 89 ARG A CA 1
ATOM 679 C C . ARG A 1 89 ? -4.099 -9.917 -14.810 1.00 88.38 89 ARG A C 1
ATOM 681 O O . ARG A 1 89 ? -5.051 -9.257 -15.211 1.00 88.38 89 ARG A O 1
ATOM 688 N N . GLY A 1 90 ? -2.894 -9.832 -15.371 1.00 87.12 90 GLY A N 1
ATOM 689 C CA . GLY A 1 90 ? -2.596 -8.925 -16.482 1.00 87.12 90 GLY A CA 1
ATOM 690 C C . GLY A 1 90 ? -2.145 -7.530 -16.050 1.00 87.12 90 GLY A C 1
ATOM 691 O O . GLY A 1 90 ? -1.716 -6.754 -16.905 1.00 87.12 90 GLY A O 1
ATOM 692 N N . ILE A 1 91 ? -2.169 -7.211 -14.749 1.00 92.06 91 ILE A N 1
ATOM 693 C CA . ILE A 1 91 ? -1.633 -5.941 -14.261 1.00 92.06 91 ILE A CA 1
ATOM 694 C C . ILE A 1 91 ? -0.132 -5.840 -14.563 1.00 92.06 91 ILE A C 1
ATOM 696 O O . ILE A 1 91 ? 0.640 -6.767 -14.318 1.00 92.06 91 ILE A O 1
ATOM 700 N N . THR A 1 92 ? 0.295 -4.709 -15.120 1.00 93.75 92 THR A N 1
ATOM 701 C CA . THR A 1 92 ? 1.712 -4.428 -15.391 1.00 93.75 92 THR A CA 1
ATOM 702 C C . THR A 1 92 ? 2.338 -3.685 -14.210 1.00 93.75 92 THR A C 1
ATOM 704 O O . THR A 1 92 ? 1.624 -2.979 -13.493 1.00 93.75 92 THR A O 1
ATOM 707 N N . PRO A 1 93 ? 3.666 -3.753 -14.004 1.00 93.00 93 PRO A N 1
ATOM 708 C CA . PRO A 1 93 ? 4.344 -2.938 -12.998 1.00 93.00 93 PRO A CA 1
ATOM 709 C C . PRO A 1 93 ? 4.017 -1.443 -13.101 1.00 93.00 93 PRO A C 1
ATOM 711 O O . PRO A 1 93 ? 3.851 -0.770 -12.086 1.00 93.00 93 PRO A O 1
ATOM 714 N N . LEU A 1 94 ? 3.884 -0.914 -14.320 1.00 92.81 94 LEU A N 1
ATOM 715 C CA . LEU A 1 94 ? 3.509 0.482 -14.522 1.00 92.81 94 LEU A CA 1
ATOM 716 C C . LEU A 1 94 ? 2.072 0.772 -14.061 1.00 92.81 94 LEU A C 1
ATOM 718 O O . LEU A 1 94 ? 1.848 1.748 -13.344 1.00 92.81 94 LEU A O 1
ATOM 722 N N . ALA A 1 95 ? 1.108 -0.070 -14.448 1.00 93.88 95 ALA A N 1
ATOM 723 C CA . ALA A 1 95 ? -0.291 0.079 -14.045 1.00 93.88 95 ALA A CA 1
ATOM 724 C C . ALA A 1 95 ? -0.456 -0.065 -12.527 1.00 93.88 95 ALA A C 1
ATOM 726 O O . ALA A 1 95 ? -1.140 0.735 -11.895 1.00 93.88 95 ALA A O 1
ATOM 727 N N . LEU A 1 96 ? 0.252 -1.023 -11.935 1.00 94.50 96 LEU A N 1
ATOM 728 C CA . LEU A 1 96 ? 0.302 -1.236 -10.498 1.00 94.50 96 LEU A CA 1
ATOM 729 C C . LEU A 1 96 ? 0.851 -0.014 -9.764 1.00 94.50 96 LEU A C 1
ATOM 731 O O . LEU A 1 96 ? 0.213 0.490 -8.848 1.00 94.50 96 LEU A O 1
ATOM 735 N N . LEU A 1 97 ? 1.994 0.522 -10.201 1.00 94.88 97 LEU A N 1
ATOM 736 C CA . LEU A 1 97 ? 2.551 1.744 -9.625 1.00 94.88 97 LEU A CA 1
ATOM 737 C C . LEU A 1 97 ? 1.565 2.917 -9.726 1.00 94.88 97 LEU A C 1
ATOM 739 O O . LEU A 1 97 ? 1.432 3.683 -8.774 1.00 94.88 97 LEU A O 1
ATOM 743 N N . ASN A 1 98 ? 0.862 3.050 -10.854 1.00 94.88 98 ASN A N 1
ATOM 744 C CA . ASN A 1 98 ? -0.165 4.074 -11.022 1.00 94.88 98 ASN A CA 1
ATOM 745 C C . ASN A 1 98 ? -1.301 3.898 -10.010 1.00 94.88 98 ASN A C 1
ATOM 747 O O . ASN A 1 98 ? -1.576 4.856 -9.291 1.00 94.88 98 ASN A O 1
ATOM 751 N N . LYS A 1 99 ? -1.857 2.686 -9.879 1.00 94.38 99 LYS A N 1
ATOM 752 C CA . LYS A 1 99 ? -2.908 2.335 -8.909 1.00 94.38 99 LYS A CA 1
ATOM 753 C C . LYS A 1 99 ? -2.516 2.719 -7.475 1.00 94.38 99 LYS A C 1
ATOM 755 O O . LYS A 1 99 ? -3.264 3.401 -6.777 1.00 94.38 99 LYS A O 1
ATOM 760 N N . LEU A 1 100 ? -1.287 2.376 -7.078 1.00 94.50 100 LEU A N 1
ATOM 761 C CA . LEU A 1 100 ? -0.720 2.695 -5.761 1.00 94.50 100 LEU A CA 1
ATOM 762 C C . LEU A 1 100 ? -0.547 4.200 -5.511 1.00 94.50 100 LEU A C 1
ATOM 764 O O . LEU A 1 100 ? -0.658 4.670 -4.380 1.00 94.50 100 LEU A O 1
ATOM 768 N N . THR A 1 101 ? -0.216 4.961 -6.554 1.00 94.44 101 THR A N 1
ATOM 769 C CA . THR A 1 101 ? -0.009 6.416 -6.446 1.00 94.44 101 THR A CA 1
ATOM 770 C C . THR A 1 101 ? -1.307 7.208 -6.535 1.00 94.44 101 THR A C 1
ATOM 772 O O . THR A 1 101 ? -1.412 8.270 -5.928 1.00 94.44 101 THR A O 1
ATOM 775 N N . ALA A 1 102 ? -2.295 6.681 -7.262 1.00 93.50 102 ALA A N 1
ATOM 776 C CA . ALA A 1 102 ? -3.646 7.220 -7.321 1.00 93.50 102 ALA A CA 1
ATOM 777 C C . ALA A 1 102 ? -4.413 6.968 -6.014 1.00 93.50 102 ALA A C 1
ATOM 779 O O . ALA A 1 102 ? -5.324 7.722 -5.692 1.00 93.50 102 ALA A O 1
ATOM 780 N N . GLY A 1 103 ? -4.013 5.951 -5.240 1.00 91.00 103 GLY A N 1
ATOM 781 C CA . GLY A 1 103 ? -4.732 5.548 -4.036 1.00 91.00 103 GLY A CA 1
ATOM 782 C C . GLY A 1 103 ? -6.052 4.858 -4.367 1.00 91.00 103 GLY A C 1
ATOM 783 O O . GLY A 1 103 ? -7.019 5.019 -3.634 1.00 91.00 103 GLY A O 1
ATOM 784 N N . GLU A 1 104 ? -6.094 4.104 -5.470 1.00 90.62 104 GLU A N 1
ATOM 785 C CA . GLU A 1 104 ? -7.226 3.244 -5.840 1.00 90.62 104 GLU A CA 1
ATOM 786 C C . GLU A 1 104 ? -7.274 2.008 -4.928 1.00 90.62 104 GLU A C 1
ATOM 788 O O . GLU A 1 104 ? -7.002 0.878 -5.349 1.00 90.62 104 GLU A O 1
ATOM 793 N N . VAL A 1 105 ? -7.546 2.266 -3.652 1.00 88.62 105 VAL A N 1
ATOM 794 C CA . VAL A 1 105 ? -7.661 1.274 -2.587 1.00 88.62 105 VAL A CA 1
ATOM 795 C C . VAL A 1 105 ? -8.999 0.549 -2.671 1.00 88.62 105 VAL A C 1
ATOM 797 O O . VAL A 1 105 ? -10.013 1.123 -3.070 1.00 88.62 105 VAL A O 1
ATOM 800 N N . THR A 1 106 ? -9.004 -0.710 -2.255 1.00 85.81 106 THR A N 1
ATOM 801 C CA . THR A 1 106 ? -10.225 -1.471 -2.008 1.00 85.81 106 THR A CA 1
ATOM 802 C C . THR A 1 106 ? -10.749 -1.078 -0.630 1.00 85.81 106 THR A C 1
ATOM 804 O O . THR A 1 106 ? -10.050 -1.231 0.373 1.00 85.81 106 THR A O 1
ATOM 807 N N . LEU A 1 107 ? -11.966 -0.535 -0.582 1.00 82.62 107 LEU A N 1
ATOM 808 C CA . LEU A 1 107 ? -12.634 -0.177 0.667 1.00 82.62 107 LEU A CA 1
ATOM 809 C C . LEU A 1 107 ? -13.437 -1.374 1.176 1.00 82.62 107 LEU A C 1
ATOM 811 O O . LEU A 1 107 ? -14.163 -2.007 0.415 1.00 82.62 107 LEU A O 1
ATOM 815 N N . THR A 1 108 ? -13.303 -1.670 2.466 1.00 82.69 108 THR A N 1
ATOM 816 C CA . THR A 1 108 ? -14.177 -2.606 3.182 1.00 82.69 108 THR A CA 1
ATOM 817 C C . THR A 1 108 ? -15.155 -1.789 4.010 1.00 82.69 108 THR A C 1
ATOM 819 O O . THR A 1 108 ? -14.745 -0.867 4.716 1.00 82.69 108 THR A O 1
ATOM 822 N N . GLU A 1 109 ? -16.440 -2.098 3.893 1.00 85.06 109 GLU A N 1
ATOM 823 C CA . GLU A 1 109 ? -17.490 -1.439 4.659 1.00 85.06 109 GLU A CA 1
ATOM 824 C C . GLU A 1 109 ? -17.754 -2.218 5.945 1.00 85.06 109 GLU A C 1
ATOM 826 O O . GLU A 1 109 ? -17.916 -3.434 5.916 1.00 85.06 109 GLU A O 1
ATOM 831 N N . VAL A 1 110 ? -17.811 -1.504 7.067 1.00 87.38 110 VAL A N 1
ATOM 832 C CA . VAL A 1 110 ? -18.235 -2.055 8.354 1.00 87.38 110 VAL A CA 1
ATOM 833 C C . VAL A 1 110 ? -19.320 -1.148 8.899 1.00 87.38 110 VAL A C 1
ATOM 835 O O . VAL A 1 110 ? -19.076 0.033 9.142 1.00 87.38 110 VAL A O 1
ATOM 838 N N . VAL A 1 111 ? -20.521 -1.691 9.076 1.00 88.56 111 VAL A N 1
ATOM 839 C CA . VAL A 1 111 ? -21.677 -0.921 9.543 1.00 88.56 111 VAL A CA 1
ATOM 840 C C . VAL A 1 111 ? -21.752 -0.985 11.062 1.00 88.56 111 VAL A C 1
ATOM 842 O O . VAL A 1 111 ? -21.871 -2.066 11.645 1.00 88.56 111 VAL A O 1
ATOM 845 N N . LEU A 1 112 ? -21.713 0.181 11.703 1.00 89.94 112 LEU A N 1
ATOM 846 C CA . LEU A 1 112 ? -21.948 0.331 13.134 1.00 89.94 112 LEU A CA 1
ATOM 847 C C . LEU A 1 112 ? -23.387 0.788 13.350 1.00 89.94 112 LEU A C 1
ATOM 849 O O . LEU A 1 112 ? -23.826 1.786 12.787 1.00 89.94 112 LEU A O 1
ATOM 853 N N . ILE A 1 113 ? -24.148 0.035 14.141 1.00 90.31 113 ILE A N 1
ATOM 854 C CA . ILE A 1 113 ? -25.554 0.360 14.388 1.00 90.31 113 ILE A CA 1
ATOM 855 C C . ILE A 1 113 ? -25.654 1.278 15.607 1.00 90.31 113 ILE A C 1
ATOM 857 O O . ILE A 1 113 ? -25.013 1.047 16.636 1.00 90.31 113 ILE A O 1
ATOM 861 N N . GLU A 1 114 ? -26.498 2.303 15.506 1.00 89.75 114 GLU A N 1
ATOM 862 C CA . GLU A 1 114 ? -26.804 3.191 16.624 1.00 89.75 114 GLU A CA 1
ATOM 863 C C . GLU A 1 114 ? -27.308 2.403 17.849 1.00 89.75 114 GLU A C 1
ATOM 865 O O . GLU A 1 114 ? -28.103 1.466 17.742 1.00 89.75 114 GLU A O 1
ATOM 870 N N . GLY A 1 115 ? -26.822 2.779 19.034 1.00 88.94 115 GLY A N 1
ATOM 871 C CA . GLY A 1 115 ? -27.158 2.118 20.296 1.00 88.94 115 GLY A CA 1
ATOM 872 C C . GLY A 1 115 ? -26.339 0.860 20.606 1.00 88.94 115 GLY A C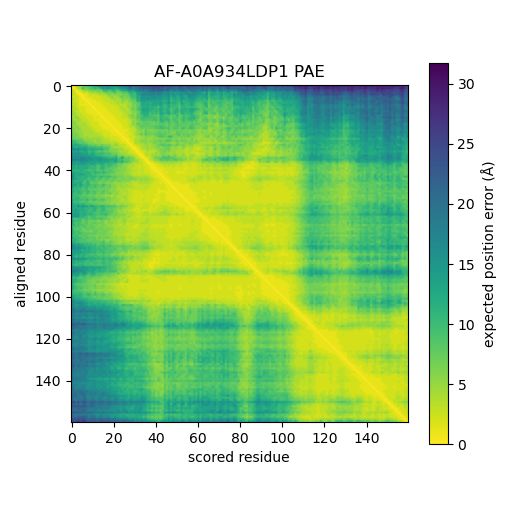 1
ATOM 873 O O . GLY A 1 115 ? -26.561 0.242 21.648 1.00 88.94 115 GLY A O 1
ATOM 874 N N . TRP A 1 116 ? -25.385 0.473 19.753 1.00 91.81 116 TRP A N 1
ATOM 875 C CA . TRP A 1 116 ? -24.430 -0.584 20.088 1.00 91.81 116 TRP A CA 1
ATOM 876 C C . TRP A 1 116 ? -23.485 -0.190 21.223 1.00 91.81 116 TRP A C 1
ATOM 878 O O . TRP A 1 116 ? -22.962 0.921 21.275 1.00 91.81 116 TRP A O 1
ATOM 888 N N . SER A 1 117 ? -23.219 -1.160 22.098 1.00 92.88 117 SER A N 1
ATOM 889 C CA . SER A 1 117 ? -22.129 -1.090 23.076 1.00 92.88 117 SER A CA 1
ATOM 890 C C . SER A 1 117 ? -20.762 -1.168 22.397 1.00 92.88 117 SER A C 1
ATOM 892 O O . SER A 1 117 ? -20.601 -1.799 21.343 1.00 92.88 117 SER A O 1
ATOM 894 N N . PHE A 1 118 ? -19.736 -0.636 23.061 1.00 92.81 118 PHE A N 1
ATOM 895 C CA . PHE A 1 118 ? -18.350 -0.728 22.599 1.00 92.81 118 PHE A CA 1
ATOM 896 C C . PHE A 1 118 ? -17.923 -2.178 22.328 1.00 92.81 118 PHE A C 1
ATOM 898 O O . PHE A 1 118 ? -17.250 -2.472 21.339 1.00 92.81 118 PHE A O 1
ATOM 905 N N . ARG A 1 119 ? -18.370 -3.121 23.168 1.00 91.38 119 ARG A N 1
ATOM 906 C CA . ARG A 1 119 ? -18.087 -4.553 22.995 1.00 91.38 119 ARG A CA 1
ATOM 907 C C . ARG A 1 119 ? -18.686 -5.118 21.703 1.00 91.38 119 ARG A C 1
ATOM 909 O O . ARG A 1 119 ? -18.027 -5.921 21.049 1.00 91.38 119 ARG A O 1
ATOM 916 N N . GLN A 1 120 ? -19.911 -4.729 21.342 1.00 92.56 120 GLN A N 1
ATOM 917 C CA . GLN A 1 120 ? -20.563 -5.184 20.105 1.00 92.56 120 GLN A CA 1
ATOM 918 C C . GLN A 1 120 ? -19.857 -4.622 18.872 1.00 92.56 120 GLN A C 1
ATOM 920 O O . GLN A 1 120 ? -19.541 -5.378 17.958 1.00 92.56 120 GLN A O 1
ATOM 925 N N . MET A 1 121 ? -19.513 -3.331 18.896 1.00 92.81 121 MET A N 1
ATOM 926 C CA . MET A 1 121 ? -18.694 -2.712 17.854 1.00 92.81 121 MET A CA 1
ATOM 927 C C . MET A 1 121 ? -17.352 -3.443 17.686 1.00 92.81 121 MET A C 1
ATOM 929 O O . MET A 1 121 ? -16.982 -3.807 16.571 1.00 92.81 121 MET A O 1
ATOM 933 N N . ARG A 1 122 ? -16.643 -3.736 18.789 1.00 92.88 122 ARG A N 1
ATOM 934 C CA . ARG A 1 122 ? -15.394 -4.520 18.752 1.00 92.88 122 ARG A CA 1
ATOM 935 C C . ARG A 1 122 ? -15.594 -5.917 18.175 1.00 92.88 122 ARG A C 1
ATOM 937 O O . ARG A 1 122 ? -14.726 -6.394 17.452 1.00 92.88 122 ARG A O 1
ATOM 944 N N . ALA A 1 123 ? -16.702 -6.580 18.501 1.00 91.88 123 ALA A N 1
ATOM 945 C CA . ALA A 1 123 ? -16.984 -7.917 17.995 1.00 91.88 123 ALA A CA 1
ATOM 946 C C . ALA A 1 123 ? -17.100 -7.925 16.466 1.00 91.88 123 ALA A C 1
ATOM 948 O O . ALA A 1 123 ? -16.507 -8.795 15.838 1.00 91.88 123 ALA A O 1
ATOM 949 N N . VAL A 1 124 ? -17.783 -6.935 15.878 1.00 91.62 124 VAL A N 1
ATOM 950 C CA . VAL A 1 124 ? -17.888 -6.804 14.417 1.00 91.62 124 VAL A CA 1
ATOM 951 C C . VAL A 1 124 ? -16.532 -6.478 13.795 1.00 91.62 124 VAL A C 1
ATOM 953 O O . VAL A 1 124 ? -16.082 -7.196 12.912 1.00 91.62 124 VAL A O 1
ATOM 956 N N . LEU A 1 125 ? -15.799 -5.493 14.319 1.00 91.88 125 LEU A N 1
ATOM 957 C CA . LEU A 1 125 ? -14.462 -5.155 13.803 1.00 91.88 125 LEU A CA 1
ATOM 958 C C . LEU A 1 125 ? -13.472 -6.335 13.849 1.00 91.88 125 LEU A C 1
ATOM 960 O O . LEU A 1 125 ? -12.580 -6.433 13.010 1.00 91.88 125 LEU A O 1
ATOM 964 N N . ASN A 1 126 ? -13.613 -7.233 14.826 1.00 91.88 126 ASN A N 1
ATOM 965 C CA . ASN A 1 126 ? -12.736 -8.392 14.990 1.00 91.88 126 ASN A CA 1
ATOM 966 C C . ASN A 1 126 ? -13.075 -9.574 14.071 1.00 91.88 126 ASN A C 1
ATOM 968 O O . ASN A 1 126 ? -12.272 -10.500 13.993 1.00 91.88 126 ASN A O 1
ATOM 972 N N . VAL A 1 127 ? -14.240 -9.582 13.415 1.00 90.12 127 VAL A N 1
ATOM 973 C CA . VAL A 1 127 ? -14.609 -10.639 12.455 1.00 90.12 127 VAL A CA 1
ATOM 974 C C . VAL A 1 127 ? -14.409 -10.219 11.000 1.00 90.12 127 VAL A C 1
ATOM 976 O O . VAL A 1 127 ? -14.451 -11.075 10.121 1.00 90.12 127 VAL A O 1
ATOM 979 N N . GLU A 1 128 ? -14.168 -8.932 10.744 1.00 88.81 128 GLU A N 1
ATOM 980 C CA . GLU A 1 128 ? -14.026 -8.393 9.393 1.00 88.81 128 GLU A CA 1
ATOM 981 C C . GLU A 1 128 ? -12.664 -8.734 8.770 1.00 88.81 128 GLU A C 1
ATOM 983 O O . GLU A 1 128 ? -11.640 -8.194 9.199 1.00 88.81 128 GLU A O 1
ATOM 988 N N . PRO A 1 129 ? -12.617 -9.572 7.717 1.00 81.12 129 PRO A N 1
ATOM 989 C CA . PRO A 1 129 ? -11.360 -10.060 7.148 1.00 81.12 129 PRO A CA 1
ATOM 990 C C . PRO A 1 129 ? -10.544 -8.965 6.443 1.00 81.12 129 PRO A C 1
ATOM 992 O O . PRO A 1 129 ? -9.344 -9.130 6.235 1.00 81.12 129 PRO A O 1
ATOM 995 N N . GLY A 1 130 ? -11.179 -7.847 6.072 1.00 78.62 130 GLY A N 1
ATOM 996 C CA . GLY A 1 130 ? -10.522 -6.698 5.439 1.00 78.62 130 GLY A CA 1
ATOM 997 C C . GLY A 1 130 ? -9.734 -5.805 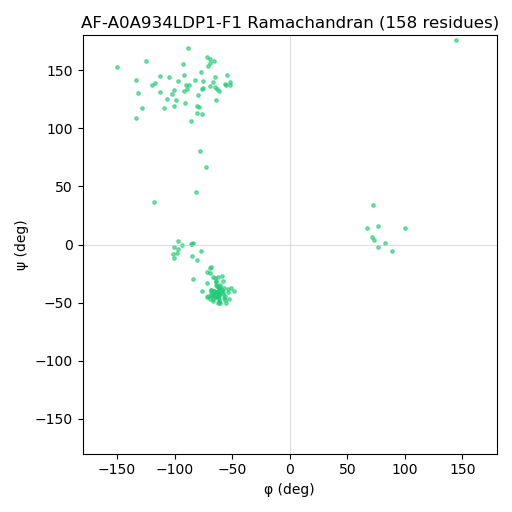6.405 1.00 78.62 130 GLY A C 1
ATOM 998 O O . GLY A 1 130 ? -9.062 -4.871 5.959 1.00 78.62 130 GLY A O 1
ATOM 999 N N . LEU A 1 131 ? -9.801 -6.066 7.717 1.00 83.69 131 LEU A N 1
ATOM 1000 C CA . LEU A 1 131 ? -9.138 -5.270 8.746 1.00 83.69 131 LEU A CA 1
ATOM 1001 C C . LEU A 1 131 ? -7.897 -5.968 9.308 1.00 83.69 131 LEU A C 1
ATOM 1003 O O . LEU A 1 131 ? -7.857 -7.176 9.520 1.00 83.69 131 LEU A O 1
ATOM 1007 N N . MET A 1 132 ? -6.875 -5.171 9.625 1.00 80.75 132 MET A N 1
ATOM 1008 C CA . MET A 1 132 ? -5.784 -5.646 10.474 1.00 80.75 132 MET A CA 1
ATOM 1009 C C . MET A 1 132 ? -6.248 -5.619 11.931 1.00 80.75 132 MET A C 1
ATOM 1011 O O . MET A 1 132 ? -6.554 -4.560 12.478 1.00 80.75 132 MET A O 1
ATOM 1015 N N . HIS A 1 133 ? -6.287 -6.783 12.573 1.00 87.88 133 HIS A N 1
ATOM 1016 C CA . HIS A 1 133 ? -6.781 -6.944 13.942 1.00 87.88 133 HIS A CA 1
ATOM 1017 C C . HIS A 1 133 ? -5.741 -6.573 15.019 1.00 87.88 133 HIS A C 1
ATOM 1019 O O . HIS A 1 133 ? -5.569 -7.288 16.006 1.00 87.88 133 HIS A O 1
ATOM 1025 N N . ASP A 1 134 ? -5.052 -5.440 14.856 1.00 87.62 134 ASP A N 1
ATOM 1026 C CA . ASP A 1 134 ? -3.980 -4.993 15.762 1.00 87.62 134 ASP A CA 1
ATOM 1027 C C . ASP A 1 134 ? -4.487 -4.743 17.198 1.00 87.62 134 ASP A C 1
ATOM 1029 O O . ASP A 1 134 ? -3.747 -4.908 18.167 1.00 87.62 134 ASP A O 1
ATOM 1033 N N . SER A 1 135 ? -5.767 -4.381 17.352 1.00 91.56 135 SER A N 1
ATOM 1034 C CA . SER A 1 135 ? -6.409 -4.118 18.646 1.00 91.56 135 SER A CA 1
ATOM 1035 C C . SER A 1 135 ? -7.137 -5.326 19.248 1.00 91.56 135 SER A C 1
ATOM 1037 O O . SER A 1 135 ? -7.688 -5.216 20.346 1.00 91.56 135 SER A O 1
ATOM 1039 N N . ALA A 1 136 ? -7.155 -6.486 18.580 1.00 90.69 136 ALA A N 1
ATOM 1040 C CA . ALA A 1 136 ? -7.938 -7.638 19.038 1.00 90.69 136 ALA A CA 1
ATOM 1041 C C . ALA A 1 136 ? -7.466 -8.175 20.396 1.00 90.69 136 ALA A C 1
ATOM 1043 O O . ALA A 1 136 ? -8.290 -8.562 21.222 1.00 90.69 136 ALA A O 1
ATOM 1044 N N . ALA A 1 137 ? -6.155 -8.144 20.648 1.00 91.81 137 ALA A N 1
ATOM 1045 C CA . ALA A 1 137 ? -5.560 -8.588 21.907 1.00 91.81 137 ALA A CA 1
ATOM 1046 C C . ALA A 1 137 ? -5.551 -7.510 23.008 1.00 91.81 137 ALA A C 1
ATOM 1048 O O . ALA A 1 137 ? -5.229 -7.818 24.152 1.00 91.81 137 ALA A O 1
ATOM 1049 N N . LEU A 1 138 ? -5.885 -6.259 22.676 1.00 93.81 138 LEU A N 1
ATOM 1050 C CA . LEU A 1 138 ? -5.824 -5.145 23.619 1.00 93.81 138 LEU A CA 1
ATOM 1051 C C . LEU A 1 138 ? -7.073 -5.097 24.505 1.00 93.81 138 LEU A C 1
ATOM 1053 O O . LEU A 1 138 ? -8.207 -5.314 24.057 1.00 93.81 138 LEU A O 1
ATOM 1057 N N . SER A 1 139 ? -6.871 -4.755 25.771 1.00 93.31 139 SER A N 1
ATOM 1058 C CA . SER A 1 139 ? -7.945 -4.389 26.689 1.00 93.31 139 SER A CA 1
ATOM 1059 C C . SER A 1 139 ? -8.560 -3.040 26.309 1.00 93.31 139 SER A C 1
ATOM 1061 O O . SER A 1 139 ? -7.942 -2.207 25.642 1.00 93.31 139 SER A O 1
ATOM 1063 N N . ASP A 1 140 ? -9.782 -2.794 26.775 1.00 92.75 140 ASP A N 1
ATOM 1064 C CA . ASP A 1 140 ? -10.475 -1.526 26.528 1.00 92.75 140 ASP A CA 1
ATOM 1065 C C . ASP A 1 140 ? -9.658 -0.327 27.044 1.00 92.75 140 ASP A C 1
ATOM 1067 O O . ASP A 1 140 ? -9.575 0.703 26.381 1.00 92.75 140 ASP A O 1
ATOM 1071 N N . ALA A 1 141 ? -8.979 -0.479 28.186 1.00 92.75 141 ALA A N 1
ATOM 1072 C CA . ALA A 1 141 ? -8.122 0.561 28.751 1.00 92.75 141 ALA A CA 1
ATOM 1073 C C . ALA A 1 141 ? -6.902 0.873 27.864 1.00 92.75 141 ALA A C 1
ATOM 1075 O O . ALA A 1 141 ? -6.563 2.043 27.680 1.00 92.75 141 ALA A O 1
ATOM 1076 N N . GLU A 1 142 ? -6.261 -0.149 27.289 1.00 94.50 142 GLU A N 1
ATOM 1077 C CA . GLU A 1 142 ? -5.110 0.012 26.386 1.00 94.50 142 GLU A CA 1
ATOM 1078 C C . GLU A 1 142 ? -5.510 0.661 25.057 1.00 94.50 142 GLU A C 1
ATOM 1080 O O . GLU A 1 142 ? -4.792 1.524 24.544 1.00 94.50 142 GLU A O 1
ATOM 1085 N N . ILE A 1 143 ? -6.679 0.299 24.520 1.00 93.56 143 ILE A N 1
ATOM 1086 C CA . ILE A 1 143 ? -7.238 0.940 23.323 1.00 93.56 143 ILE A CA 1
ATOM 1087 C C . ILE A 1 143 ? -7.496 2.419 23.602 1.00 93.56 143 ILE A C 1
ATOM 1089 O O . ILE A 1 143 ? -7.028 3.281 22.859 1.00 93.56 143 ILE A O 1
ATOM 1093 N N . MET A 1 144 ? -8.178 2.732 24.704 1.00 94.69 144 MET A N 1
ATOM 1094 C CA . MET A 1 144 ? -8.478 4.114 25.073 1.00 94.69 144 MET A CA 1
ATOM 1095 C C . MET A 1 144 ? -7.212 4.936 25.324 1.00 94.69 144 MET A C 1
ATOM 1097 O O . MET A 1 144 ? -7.146 6.097 24.921 1.00 94.69 144 MET A O 1
ATOM 1101 N N . ALA A 1 145 ? -6.174 4.341 25.916 1.00 94.56 145 ALA A N 1
ATOM 1102 C CA . ALA A 1 145 ? -4.873 4.987 26.053 1.00 94.56 145 ALA A CA 1
ATOM 1103 C C . ALA A 1 145 ? -4.220 5.277 24.689 1.00 94.56 145 ALA A C 1
ATOM 1105 O O . ALA A 1 145 ? -3.719 6.382 24.480 1.00 94.56 145 ALA A O 1
ATOM 1106 N N . SER A 1 146 ? -4.291 4.334 23.744 1.00 91.88 146 SER A N 1
ATOM 1107 C CA . SER A 1 146 ? -3.752 4.487 22.381 1.00 91.88 146 SER A CA 1
ATOM 1108 C C . SER A 1 146 ? -4.470 5.577 21.575 1.00 91.88 146 SER A C 1
ATOM 1110 O O . SER A 1 146 ? -3.860 6.227 20.731 1.00 91.88 146 SER A O 1
ATOM 1112 N N . LEU A 1 147 ? -5.751 5.812 21.870 1.00 92.00 147 LEU A N 1
ATOM 1113 C CA . LEU A 1 147 ? -6.571 6.876 21.282 1.00 92.00 147 LEU A CA 1
ATOM 1114 C C . LEU A 1 147 ? -6.410 8.241 21.984 1.00 92.00 147 LEU A C 1
ATOM 1116 O O . LEU A 1 147 ? -7.077 9.203 21.610 1.00 92.00 147 LEU A O 1
ATOM 1120 N N . GLY A 1 148 ? -5.555 8.348 23.008 1.00 93.31 148 GLY A N 1
ATOM 1121 C CA . GLY A 1 148 ? -5.357 9.587 23.773 1.00 93.31 148 GLY A CA 1
ATOM 1122 C C . GLY A 1 148 ? -6.473 9.895 24.781 1.00 93.31 148 GLY A C 1
ATOM 1123 O O . GLY A 1 148 ? -6.569 11.015 25.275 1.00 93.31 148 GLY A O 1
ATOM 1124 N N . ALA A 1 149 ? -7.308 8.908 25.110 1.00 92.56 149 ALA A N 1
ATOM 1125 C CA . ALA A 1 149 ? -8.454 9.015 26.011 1.00 92.56 149 ALA A CA 1
ATOM 1126 C C . ALA A 1 149 ? -8.306 8.111 27.253 1.00 92.56 149 ALA A C 1
ATOM 1128 O O . ALA A 1 149 ? -9.280 7.541 27.749 1.00 92.56 149 ALA A O 1
ATOM 1129 N N . ALA A 1 150 ? -7.076 7.975 27.761 1.00 92.31 150 ALA A N 1
ATOM 1130 C CA . ALA A 1 150 ? -6.760 7.156 28.930 1.00 92.31 150 ALA A CA 1
ATOM 1131 C C . ALA A 1 150 ? -7.661 7.485 30.138 1.00 92.31 150 ALA A C 1
ATOM 1133 O O . ALA A 1 150 ? -7.918 8.649 30.444 1.00 92.31 150 ALA A O 1
ATOM 1134 N N . GLY A 1 151 ? -8.136 6.448 30.834 1.00 88.62 151 GLY A N 1
ATOM 1135 C CA . GLY A 1 151 ? -8.990 6.581 32.022 1.00 88.62 151 GLY A CA 1
ATOM 1136 C C . GLY A 1 151 ? -10.458 6.926 31.742 1.00 88.62 151 GLY A C 1
ATOM 1137 O O . GLY A 1 151 ? -11.245 6.996 32.685 1.00 88.62 151 GLY A O 1
ATOM 1138 N N . ARG A 1 152 ? -10.858 7.119 30.477 1.00 91.50 152 ARG A N 1
ATOM 1139 C CA . ARG A 1 152 ? -12.266 7.306 30.095 1.00 91.50 152 ARG A CA 1
ATOM 1140 C C . ARG A 1 152 ? -12.909 5.965 29.741 1.00 91.50 152 ARG A C 1
ATOM 1142 O O . ARG A 1 152 ? -12.255 5.087 29.182 1.00 91.50 152 ARG A O 1
ATOM 1149 N N . SER A 1 153 ? -14.199 5.829 30.048 1.00 90.81 153 SER A N 1
ATOM 1150 C CA . SER A 1 153 ? -15.001 4.703 29.555 1.00 90.81 153 SER A CA 1
ATOM 1151 C C . SER A 1 153 ? -15.111 4.789 28.029 1.00 90.81 153 SER A C 1
ATOM 1153 O O . SER A 1 153 ? -15.369 5.887 27.536 1.00 90.81 153 SER A O 1
ATOM 1155 N N . PRO A 1 154 ? -14.938 3.685 27.281 1.00 91.25 154 PRO A N 1
ATOM 1156 C CA . PRO A 1 154 ? -15.095 3.681 25.827 1.00 91.25 154 PRO A CA 1
ATOM 1157 C C . PRO A 1 154 ? -16.555 3.864 25.377 1.00 91.25 154 PRO A C 1
ATOM 1159 O O . PRO A 1 154 ? -16.798 4.250 24.236 1.00 91.25 154 PRO A O 1
ATOM 1162 N N . GLU A 1 155 ? -17.530 3.603 26.254 1.00 91.38 155 GLU A N 1
ATOM 1163 C CA . GLU A 1 155 ? -18.950 3.716 25.911 1.00 91.38 155 GLU A CA 1
ATOM 1164 C C . GLU A 1 155 ? -19.355 5.150 25.548 1.00 91.38 155 GLU A C 1
ATOM 1166 O O . GLU A 1 155 ? -19.016 6.107 26.249 1.00 91.38 155 GLU A O 1
ATOM 1171 N N . GLY A 1 156 ? -20.105 5.289 24.449 1.00 85.81 156 GLY A N 1
ATOM 1172 C CA . GLY A 1 156 ? -20.619 6.572 23.958 1.00 85.81 156 GLY A CA 1
ATOM 1173 C C . GLY A 1 156 ? -19.573 7.520 23.352 1.00 85.81 156 GLY A C 1
ATOM 1174 O O . GLY A 1 156 ? -19.91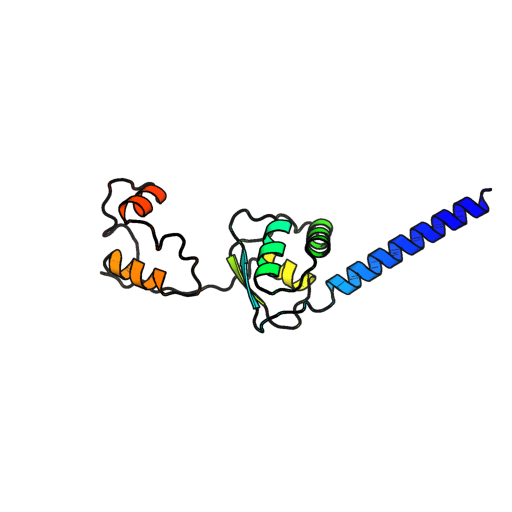0 8.659 23.039 1.00 85.81 156 GLY A O 1
ATOM 1175 N N . LEU A 1 157 ? -18.317 7.086 23.187 1.00 88.94 157 LEU A N 1
ATOM 1176 C CA . LEU A 1 157 ? -17.247 7.892 22.574 1.00 88.94 157 LEU A CA 1
ATOM 1177 C C . LEU A 1 157 ? -17.006 7.588 21.090 1.00 88.94 157 LEU A C 1
ATOM 1179 O O . LEU A 1 157 ? -16.237 8.298 20.443 1.00 88.94 157 LEU A O 1
ATOM 1183 N N . PHE A 1 158 ? -17.651 6.553 20.556 1.00 88.62 158 PHE A N 1
ATOM 1184 C CA . PHE A 1 158 ? -17.537 6.142 19.161 1.00 88.62 158 PHE A CA 1
ATOM 1185 C C . PHE A 1 158 ? -18.822 6.514 18.427 1.00 88.62 158 PHE A C 1
ATOM 1187 O O . PHE A 1 158 ? -19.915 6.169 18.873 1.00 88.62 158 PHE A O 1
ATOM 1194 N N . PHE A 1 159 ? -18.675 7.257 17.333 1.00 86.12 159 PHE A N 1
ATOM 1195 C CA . PHE A 1 159 ? -19.789 7.647 16.477 1.00 86.12 159 PHE A CA 1
ATOM 1196 C C . PHE A 1 159 ? -20.154 6.466 15.558 1.00 86.12 159 PHE A C 1
ATOM 1198 O O . PHE A 1 159 ? -19.231 5.921 14.944 1.00 86.12 159 PHE A O 1
ATOM 1205 N N . PRO A 1 160 ? -21.430 6.046 15.490 1.00 75.75 160 PRO A N 1
ATOM 1206 C CA . PRO A 1 160 ? -21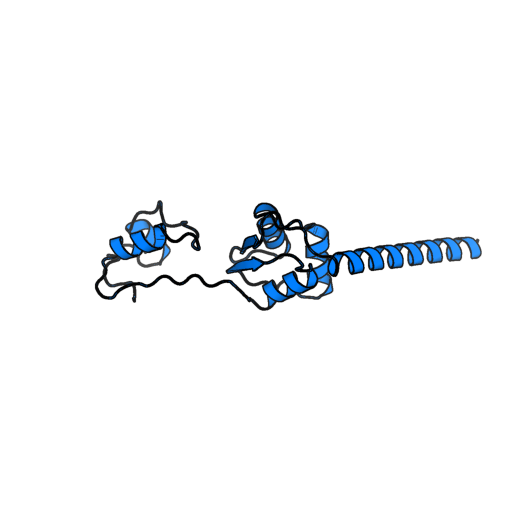.900 5.098 14.485 1.00 75.75 160 PRO A CA 1
ATOM 1207 C C . PRO A 1 160 ? -21.931 5.721 13.083 1.00 75.75 160 PRO A C 1
ATOM 1209 O O . PRO A 1 160 ? -22.386 6.879 12.956 1.00 75.75 160 PRO A O 1
#